Protein AF-B0S3W9-F1 (afdb_monomer_lite)

Sequence (80 aa):
MSKLNKSYFQTLKGKNVVFKEVKFGEDISVQIVKNFPDFKVQVLKSRSFIKDTIKVKFVEHFPDV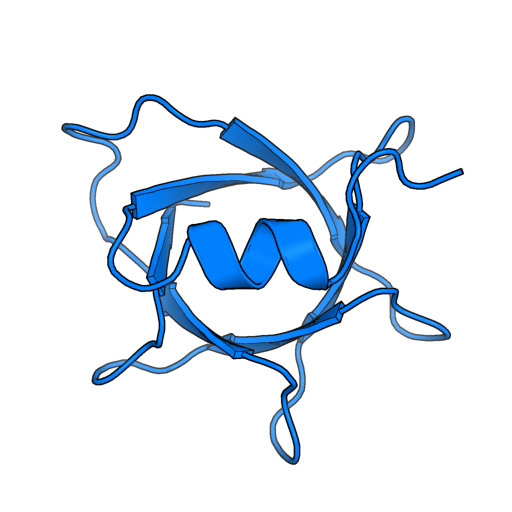KIQVVDNFGDFSIYI

pLDDT: mean 84.49, std 8.48, range [48.09, 92.94]

Radius of gyration: 11.67 Å; chains: 1; bounding box: 29×25×28 Å

Foldseek 3Di:
DQLDAPVVVLVQFAHEEEEAEDPDDFNFEEEEDPPDFPWEEEEDPDPPPHDHYGYYYYDPPDGRGYYYYDNDDTSHYYYD

InterPro domains:
  IPR046148 7(1) septoil knot domain [PF19647] (19-79)

Organism: Finegoldia magna (strain ATCC 29328 / DSM 20472 / WAL 2508) (NCBI:txid334413)

Secondary structure (DSSP, 8-state):
--S--HHHHHHTTT-EEEEEE-SSS-SEEEEE-SSS-SEEEEEPS--TT--EEEEEEE-SSS-SEEEEEESS--SEEEE-

Structure (mmCIF, N/CA/C/O backbone):
data_AF-B0S3W9-F1
#
_entry.id   AF-B0S3W9-F1
#
loop_
_atom_site.group_PDB
_atom_site.id
_atom_site.type_symbol
_atom_site.label_atom_id
_atom_site.label_alt_id
_atom_site.label_comp_id
_atom_site.label_asym_id
_atom_site.label_entity_id
_atom_site.label_seq_id
_atom_site.pdbx_PDB_ins_code
_atom_site.Cartn_x
_atom_site.Cartn_y
_atom_site.Cartn_z
_atom_site.occupancy
_atom_site.B_iso_or_equiv
_atom_site.auth_seq_id
_atom_site.auth_comp_id
_atom_site.auth_asym_id
_atom_site.auth_atom_id
_atom_site.pdbx_PDB_model_num
ATOM 1 N N . MET A 1 1 ? 14.848 -7.821 -6.946 1.00 48.09 1 MET A N 1
ATOM 2 C CA . MET A 1 1 ? 14.217 -8.653 -5.901 1.00 48.09 1 MET A CA 1
ATOM 3 C C . MET A 1 1 ? 13.492 -7.716 -4.958 1.00 48.09 1 MET A C 1
ATOM 5 O O . MET A 1 1 ? 14.167 -6.948 -4.280 1.00 48.09 1 MET A O 1
ATOM 9 N N . SER A 1 2 ? 12.158 -7.728 -4.975 1.00 51.75 2 SER A N 1
ATOM 10 C CA . SER A 1 2 ? 11.332 -7.057 -3.966 1.00 51.75 2 SER A CA 1
ATOM 11 C C . SER A 1 2 ? 11.802 -7.505 -2.581 1.00 51.75 2 SER A C 1
ATOM 13 O O . SER A 1 2 ? 11.894 -8.704 -2.314 1.00 51.75 2 SER A O 1
ATOM 15 N N . LYS A 1 3 ? 12.215 -6.559 -1.732 1.00 62.75 3 LYS A N 1
ATOM 16 C CA . LYS A 1 3 ? 12.767 -6.854 -0.398 1.00 62.75 3 LYS A CA 1
ATOM 17 C C . LYS A 1 3 ? 11.685 -7.260 0.604 1.00 62.75 3 LYS A C 1
ATOM 19 O O . LYS A 1 3 ? 12.004 -7.878 1.616 1.00 62.75 3 LYS A O 1
ATOM 24 N N . LEU A 1 4 ? 10.424 -6.924 0.332 1.00 71.44 4 LEU A N 1
ATOM 25 C CA . LEU A 1 4 ? 9.278 -7.234 1.182 1.00 71.44 4 LEU A CA 1
ATOM 26 C C . LEU A 1 4 ? 8.391 -8.293 0.520 1.00 71.44 4 LEU A C 1
ATOM 28 O O . LEU A 1 4 ? 8.191 -8.288 -0.691 1.00 71.44 4 LEU A O 1
ATOM 32 N N . ASN A 1 5 ? 7.852 -9.204 1.332 1.00 70.25 5 ASN A N 1
ATOM 33 C CA . ASN A 1 5 ? 7.012 -10.314 0.883 1.00 70.25 5 ASN A CA 1
ATOM 34 C C . ASN A 1 5 ? 5.565 -10.179 1.397 1.00 70.25 5 ASN A C 1
ATOM 36 O O . ASN A 1 5 ? 5.257 -9.334 2.242 1.00 70.25 5 ASN A O 1
ATOM 40 N N . LYS A 1 6 ? 4.672 -11.062 0.931 1.00 69.06 6 LYS A N 1
ATOM 41 C CA . LYS A 1 6 ? 3.264 -11.112 1.370 1.00 69.06 6 LYS A CA 1
ATOM 42 C C . LYS A 1 6 ? 3.095 -11.227 2.892 1.00 69.06 6 LYS A C 1
ATOM 44 O O . LYS A 1 6 ? 2.119 -10.717 3.433 1.00 69.06 6 LYS A O 1
ATOM 49 N N . SER A 1 7 ? 4.037 -11.865 3.592 1.00 75.62 7 SER A N 1
ATOM 50 C CA . SER A 1 7 ? 3.990 -12.009 5.053 1.00 75.62 7 SER A CA 1
ATOM 51 C C . SER A 1 7 ? 4.184 -10.674 5.768 1.00 75.62 7 SER A C 1
ATOM 53 O O . SER A 1 7 ? 3.536 -10.431 6.782 1.00 75.62 7 SER A O 1
ATOM 55 N N . TYR A 1 8 ? 5.027 -9.786 5.237 1.00 79.62 8 TYR A N 1
ATOM 56 C CA . TYR A 1 8 ? 5.199 -8.447 5.796 1.00 79.62 8 TYR A CA 1
ATOM 57 C C . TYR A 1 8 ? 3.885 -7.658 5.752 1.00 79.62 8 TYR A C 1
ATOM 59 O O . TYR A 1 8 ? 3.499 -7.045 6.743 1.00 79.62 8 TYR A O 1
ATOM 67 N N . PHE A 1 9 ? 3.135 -7.766 4.654 1.00 78.00 9 PHE A N 1
ATOM 68 C CA . PHE A 1 9 ? 1.837 -7.103 4.500 1.00 78.00 9 PHE A CA 1
ATOM 69 C C . PHE A 1 9 ? 0.778 -7.591 5.495 1.00 78.00 9 PHE A C 1
ATOM 71 O O . PHE A 1 9 ? -0.077 -6.809 5.904 1.00 78.00 9 PHE A O 1
ATOM 78 N N . GLN A 1 10 ? 0.867 -8.835 5.976 1.00 78.50 10 GLN A N 1
ATOM 79 C CA . GLN A 1 10 ? -0.001 -9.297 7.064 1.00 78.50 10 GLN A CA 1
ATOM 80 C C . GLN A 1 10 ? 0.274 -8.556 8.380 1.00 78.50 10 GLN A C 1
ATOM 82 O O . GLN A 1 10 ? -0.655 -8.299 9.139 1.00 78.50 10 GLN A O 1
ATOM 87 N N . THR A 1 11 ? 1.521 -8.150 8.636 1.00 82.06 11 THR A N 1
ATOM 88 C CA . THR A 1 11 ? 1.877 -7.372 9.839 1.00 82.06 11 THR A CA 1
ATOM 89 C C . THR A 1 11 ? 1.425 -5.911 9.775 1.00 82.06 11 THR A C 1
ATOM 91 O O . THR A 1 11 ? 1.441 -5.213 10.793 1.00 82.06 11 THR A O 1
ATOM 94 N N . LEU A 1 12 ? 1.029 -5.447 8.584 1.00 81.31 12 LEU A N 1
ATOM 95 C CA . LEU A 1 12 ? 0.477 -4.113 8.364 1.00 81.31 12 LEU A CA 1
ATOM 96 C C . LEU A 1 12 ? -1.019 -4.050 8.660 1.00 81.31 12 LEU A C 1
ATOM 98 O O . LEU A 1 12 ? -1.540 -2.946 8.783 1.00 81.31 12 LEU A O 1
ATOM 102 N N . LYS A 1 13 ? -1.706 -5.194 8.809 1.00 82.56 13 LYS A N 1
ATOM 103 C CA . LYS A 1 13 ? -3.130 -5.220 9.164 1.00 82.56 13 LYS A CA 1
ATOM 104 C C . LYS A 1 13 ? -3.381 -4.408 10.440 1.00 82.56 13 LYS A C 1
ATOM 106 O O . LYS A 1 13 ? -2.717 -4.611 11.454 1.00 82.56 13 LYS A O 1
ATOM 111 N N . GLY A 1 14 ? -4.320 -3.467 10.373 1.00 83.25 14 GLY A N 1
ATOM 112 C CA . GLY A 1 14 ? -4.650 -2.535 11.455 1.00 83.25 14 GLY A CA 1
ATOM 113 C C . GLY A 1 14 ? -3.649 -1.393 11.674 1.00 83.25 14 GLY A C 1
ATOM 114 O O . GLY A 1 14 ? -3.830 -0.610 12.604 1.00 83.25 14 GLY A O 1
ATOM 115 N N . LYS A 1 15 ? -2.603 -1.270 10.847 1.00 86.88 15 LYS A N 1
ATOM 116 C CA . LYS A 1 15 ? -1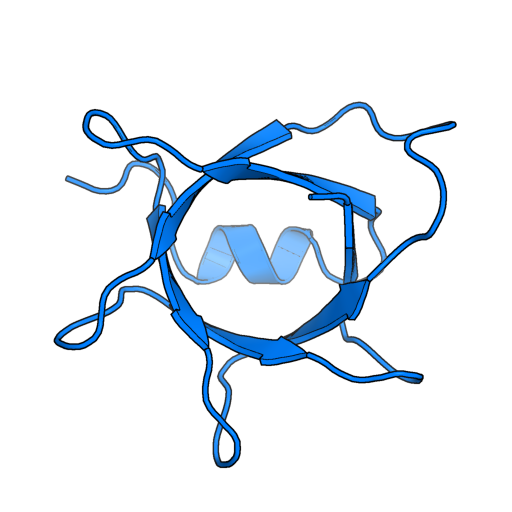.638 -0.161 10.893 1.00 86.88 15 LYS A CA 1
ATOM 117 C C . LYS A 1 15 ? -1.885 0.847 9.773 1.00 86.88 15 LYS A C 1
ATOM 119 O O . LYS A 1 15 ? -2.567 0.569 8.788 1.00 86.88 15 LYS A O 1
ATOM 124 N N . ASN A 1 16 ? -1.275 2.017 9.937 1.00 88.44 16 ASN A N 1
ATOM 125 C CA . ASN A 1 16 ? -1.249 3.070 8.933 1.00 88.44 16 ASN A CA 1
ATOM 126 C C . ASN A 1 16 ? 0.164 3.158 8.353 1.00 88.44 16 ASN A C 1
ATOM 128 O O . ASN A 1 16 ? 1.126 3.230 9.119 1.00 88.44 16 ASN A O 1
ATOM 132 N N . VAL A 1 17 ? 0.291 3.164 7.027 1.00 89.38 17 VAL A N 1
ATOM 133 C CA . VAL A 1 17 ? 1.584 3.230 6.322 1.00 89.38 17 VAL A CA 1
ATOM 134 C C . VAL A 1 17 ? 1.544 4.219 5.161 1.00 89.38 17 VAL A C 1
ATOM 136 O O . VAL A 1 17 ? 0.482 4.500 4.612 1.00 89.38 17 VAL A O 1
ATOM 139 N N . VAL A 1 18 ? 2.697 4.753 4.763 1.00 89.69 18 VAL A N 1
ATOM 140 C CA . VAL A 1 18 ? 2.822 5.588 3.560 1.0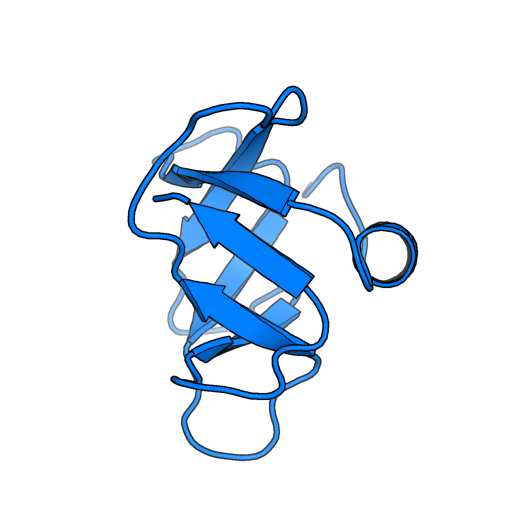0 89.69 18 VAL A CA 1
ATOM 141 C C . VAL A 1 18 ? 3.258 4.729 2.382 1.00 89.69 18 VAL A C 1
ATOM 143 O O . VAL A 1 18 ? 4.254 4.013 2.473 1.00 89.69 18 VAL A O 1
ATOM 146 N N . PHE A 1 19 ? 2.556 4.832 1.259 1.00 90.50 19 PHE A N 1
ATOM 147 C CA . PHE A 1 19 ? 2.961 4.250 -0.013 1.00 90.50 19 PHE A CA 1
ATOM 148 C C . PHE A 1 19 ? 3.678 5.308 -0.837 1.00 90.50 19 PHE A C 1
ATOM 150 O O . PHE A 1 19 ? 3.104 6.322 -1.217 1.00 90.50 19 PHE A O 1
ATOM 157 N N . LYS A 1 20 ? 4.956 5.066 -1.112 1.00 89.94 20 LYS A N 1
ATOM 158 C CA . LYS A 1 20 ? 5.772 5.933 -1.954 1.00 89.94 20 LYS A CA 1
ATOM 159 C C . LYS A 1 20 ? 5.992 5.261 -3.298 1.00 89.94 20 LYS A C 1
ATOM 161 O O . LYS A 1 20 ? 6.733 4.284 -3.373 1.00 89.94 20 LYS A O 1
ATOM 166 N N . GLU A 1 21 ? 5.386 5.796 -4.349 1.00 90.38 21 GLU A N 1
ATOM 167 C CA . GLU A 1 21 ? 5.616 5.299 -5.702 1.00 90.38 21 GLU A CA 1
ATOM 168 C C . GLU A 1 21 ? 7.066 5.560 -6.145 1.00 90.38 21 GLU A C 1
ATOM 170 O O . GLU A 1 21 ? 7.597 6.665 -5.982 1.00 90.38 21 GLU A O 1
ATOM 175 N N . VAL A 1 22 ? 7.728 4.539 -6.693 1.00 88.25 22 VAL A N 1
ATOM 176 C CA . VAL A 1 22 ? 9.087 4.642 -7.242 1.00 88.25 22 VAL A CA 1
ATOM 177 C C . VAL A 1 22 ? 9.199 3.961 -8.606 1.00 88.25 22 VAL A C 1
ATOM 179 O O . VAL A 1 22 ? 8.551 2.954 -8.873 1.00 88.25 22 VAL A O 1
ATOM 182 N N . LYS A 1 23 ? 10.077 4.492 -9.471 1.00 83.06 23 LYS A N 1
ATOM 183 C CA . LYS A 1 23 ? 10.374 3.897 -10.790 1.00 83.06 23 LYS A CA 1
ATOM 184 C C . LYS A 1 23 ? 11.339 2.706 -10.705 1.00 83.06 23 LYS A C 1
ATOM 186 O O . LYS A 1 23 ? 11.217 1.762 -11.483 1.00 83.06 23 LYS A O 1
ATOM 191 N N . PHE A 1 24 ? 12.282 2.761 -9.762 1.00 80.44 24 PHE A N 1
ATOM 192 C CA . PHE A 1 24 ? 13.305 1.740 -9.533 1.00 80.44 24 PHE A CA 1
ATOM 193 C C . PHE A 1 24 ? 13.622 1.619 -8.040 1.00 80.44 24 PHE A C 1
ATOM 195 O O . PH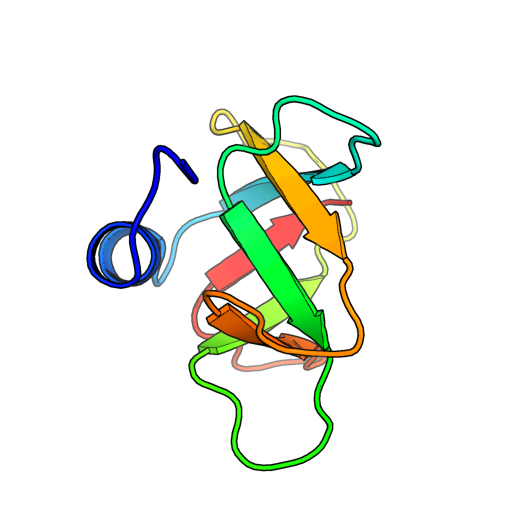E A 1 24 ? 13.622 2.623 -7.322 1.00 80.44 24 PHE A O 1
ATOM 202 N N . GLY A 1 25 ? 13.952 0.406 -7.594 1.00 82.56 25 GLY A N 1
ATOM 203 C CA . GLY A 1 25 ? 14.304 0.145 -6.196 1.00 82.56 25 GLY A CA 1
ATOM 204 C C . GLY A 1 25 ? 13.078 0.096 -5.288 1.00 82.56 25 GLY A C 1
ATOM 205 O O . GLY A 1 25 ? 13.139 0.541 -4.140 1.00 82.56 25 GLY A O 1
ATOM 206 N N . GLU A 1 26 ? 11.968 -0.387 -5.836 1.00 86.88 26 GLU A N 1
ATOM 207 C CA . GLU A 1 26 ? 10.766 -0.736 -5.105 1.00 86.88 26 GLU A CA 1
ATOM 208 C C . GLU A 1 26 ? 11.055 -1.806 -4.056 1.00 86.88 26 GLU A C 1
ATOM 210 O O . GLU A 1 26 ? 11.844 -2.731 -4.266 1.00 86.88 26 GLU A O 1
ATOM 215 N N . ASP A 1 27 ? 10.399 -1.671 -2.910 1.00 86.31 27 ASP A N 1
ATOM 216 C CA . ASP A 1 27 ? 10.423 -2.714 -1.898 1.00 86.31 27 ASP A CA 1
ATOM 217 C C . ASP A 1 27 ? 9.452 -3.838 -2.285 1.00 86.31 27 ASP A C 1
ATOM 219 O O . ASP A 1 27 ? 9.706 -4.996 -1.944 1.00 86.31 27 ASP A O 1
ATOM 223 N N . ILE A 1 28 ? 8.377 -3.501 -3.016 1.00 88.19 28 ILE A N 1
ATOM 224 C CA . ILE A 1 28 ? 7.362 -4.440 -3.500 1.00 88.19 28 ILE A CA 1
ATOM 225 C C . ILE A 1 28 ? 6.586 -3.933 -4.727 1.00 88.19 28 ILE A C 1
ATOM 227 O O . ILE A 1 28 ? 6.304 -2.736 -4.863 1.00 88.19 28 ILE A O 1
ATOM 231 N N . SER A 1 29 ? 6.186 -4.868 -5.591 1.00 89.19 29 SER A N 1
ATOM 232 C CA . SER A 1 29 ? 5.334 -4.610 -6.755 1.00 89.19 29 SER A CA 1
ATOM 233 C C . SER A 1 29 ? 3.858 -4.815 -6.412 1.00 89.19 29 SER A C 1
ATOM 235 O O . SER A 1 29 ? 3.461 -5.880 -5.934 1.00 89.19 29 SER A O 1
ATOM 237 N N . VAL A 1 30 ? 3.027 -3.812 -6.683 1.00 90.06 30 VAL A N 1
ATOM 238 C CA . VAL A 1 30 ? 1.611 -3.784 -6.301 1.00 90.06 30 VAL A CA 1
ATOM 239 C C . VAL A 1 30 ? 0.725 -3.640 -7.534 1.00 90.06 30 VAL A C 1
ATOM 241 O O . VAL A 1 30 ? 1.009 -2.843 -8.422 1.00 90.06 30 VAL A O 1
ATOM 244 N N . GLN A 1 31 ? -0.384 -4.373 -7.573 1.00 92.19 31 GLN A N 1
ATOM 245 C CA . GLN A 1 31 ? -1.437 -4.186 -8.572 1.00 92.19 31 GLN A CA 1
ATOM 246 C C . GLN A 1 31 ? -2.745 -3.800 -7.891 1.00 92.19 31 GLN A C 1
ATOM 248 O O . GLN A 1 31 ? -3.163 -4.445 -6.929 1.00 92.19 31 GLN A O 1
ATOM 253 N N . ILE A 1 32 ? -3.418 -2.782 -8.423 1.00 91.06 32 ILE A N 1
ATOM 254 C CA . ILE A 1 32 ? -4.768 -2.419 -7.993 1.00 91.06 32 ILE A CA 1
ATOM 255 C C . ILE A 1 32 ? -5.764 -3.269 -8.783 1.00 91.06 32 ILE A C 1
ATOM 257 O O . ILE A 1 32 ? -5.781 -3.237 -10.012 1.00 91.06 32 ILE A O 1
ATOM 261 N N . VAL A 1 33 ? -6.596 -4.033 -8.079 1.00 91.88 33 VAL A N 1
ATOM 262 C CA . VAL A 1 33 ? -7.623 -4.893 -8.679 1.00 91.88 33 VAL A CA 1
ATOM 263 C C . VAL A 1 33 ? -9.001 -4.565 -8.116 1.00 91.88 33 VAL A C 1
ATOM 265 O O . VAL A 1 33 ? -9.139 -4.164 -6.961 1.00 91.88 33 VAL A O 1
ATOM 268 N N . LYS A 1 34 ? -10.043 -4.760 -8.932 1.00 88.25 34 LYS A N 1
ATOM 269 C CA . LYS A 1 34 ? -11.438 -4.648 -8.472 1.00 88.25 34 LYS A CA 1
ATOM 270 C C . LYS A 1 34 ? -11.919 -5.904 -7.747 1.00 88.25 34 LYS A C 1
ATOM 272 O O . LYS A 1 34 ? -12.621 -5.791 -6.749 1.00 88.25 34 LYS A O 1
ATOM 277 N N . ASN A 1 35 ? -11.527 -7.084 -8.230 1.00 88.44 35 ASN A N 1
ATOM 278 C CA . ASN A 1 35 ? -11.991 -8.368 -7.709 1.00 88.44 35 ASN A CA 1
ATOM 279 C C . ASN A 1 35 ? -10.797 -9.249 -7.321 1.00 88.44 35 ASN A C 1
ATOM 281 O O . ASN A 1 35 ? -9.758 -9.207 -7.978 1.00 88.44 35 ASN A O 1
ATOM 285 N N . PHE A 1 36 ? -10.984 -10.068 -6.280 1.00 87.38 36 PHE A N 1
ATOM 286 C CA . PHE A 1 36 ? -9.978 -10.984 -5.720 1.00 87.38 36 PHE A CA 1
ATOM 287 C C . PHE A 1 36 ? -8.647 -10.315 -5.316 1.00 87.38 36 PHE A C 1
ATOM 289 O O . PHE A 1 36 ? -7.581 -10.753 -5.761 1.00 87.38 36 PHE A O 1
ATOM 296 N N . PRO A 1 37 ? -8.673 -9.250 -4.492 1.00 91.06 37 PRO A N 1
ATOM 297 C CA . PRO A 1 37 ? -7.442 -8.726 -3.909 1.00 91.06 37 PRO A CA 1
ATOM 298 C C . PRO A 1 37 ? -6.861 -9.692 -2.869 1.00 91.06 37 PRO A C 1
ATOM 300 O O . PRO A 1 37 ? -7.599 -10.435 -2.223 1.00 91.06 37 PRO A O 1
ATOM 303 N N . ASP A 1 38 ? -5.547 -9.622 -2.655 1.00 89.88 38 ASP A N 1
ATOM 304 C CA . ASP A 1 38 ? -4.911 -10.236 -1.485 1.00 89.88 38 ASP A CA 1
ATOM 305 C C . ASP A 1 38 ? -5.224 -9.418 -0.214 1.00 89.88 38 ASP A C 1
ATOM 307 O O . ASP A 1 38 ? -5.435 -9.989 0.855 1.00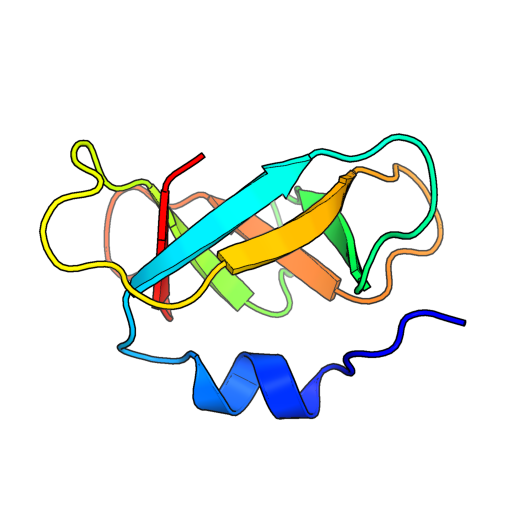 89.88 38 ASP A O 1
ATOM 311 N N . PHE A 1 39 ? -5.272 -8.083 -0.330 1.00 90.12 39 PHE A N 1
ATOM 312 C CA . PHE A 1 39 ? -5.547 -7.171 0.786 1.00 90.12 39 PHE A CA 1
ATOM 313 C C . PHE A 1 39 ? -6.451 -6.008 0.380 1.00 90.12 39 PHE A C 1
ATOM 315 O O . PHE A 1 39 ? -6.338 -5.460 -0.720 1.00 90.12 39 PHE A O 1
ATOM 322 N N . LYS A 1 40 ? -7.313 -5.569 1.294 1.00 92.00 40 LYS A N 1
ATOM 323 C CA . LYS A 1 40 ? -8.084 -4.333 1.142 1.00 92.00 40 LYS A CA 1
ATOM 324 C C . LYS A 1 40 ? -7.353 -3.194 1.830 1.00 92.00 40 LYS A C 1
ATOM 326 O O . LYS A 1 40 ? -6.919 -3.336 2.968 1.00 92.00 40 LYS A O 1
ATOM 331 N N . VAL A 1 41 ? -7.240 -2.057 1.163 1.00 91.38 41 VAL A N 1
ATOM 332 C CA . VAL A 1 41 ? -6.570 -0.878 1.709 1.00 91.38 41 VAL A CA 1
ATOM 333 C C . VAL A 1 41 ? -7.522 0.298 1.755 1.00 91.38 41 VAL A C 1
ATOM 335 O O . VAL A 1 41 ? -8.291 0.522 0.821 1.00 91.38 41 VAL A O 1
ATOM 338 N N . GLN A 1 42 ? -7.454 1.056 2.840 1.00 90.88 42 GLN A N 1
ATOM 339 C CA . GLN A 1 42 ? -8.209 2.291 2.992 1.00 90.88 42 GLN A CA 1
ATOM 340 C C . GLN A 1 42 ? -7.284 3.487 2.792 1.00 90.88 42 GLN A C 1
ATOM 342 O O . GLN A 1 42 ? -6.219 3.552 3.400 1.00 90.88 42 GLN A O 1
ATOM 347 N N . VAL A 1 43 ? -7.678 4.447 1.959 1.00 88.81 43 VAL A N 1
ATOM 348 C CA . VAL A 1 43 ? -6.871 5.654 1.740 1.00 88.81 43 VAL A CA 1
ATOM 349 C C . VAL A 1 43 ? -7.161 6.671 2.840 1.00 88.81 43 VAL A C 1
ATOM 351 O O . VAL A 1 43 ? -8.296 7.109 3.026 1.00 88.81 43 VAL A O 1
ATOM 354 N N . LEU A 1 44 ? -6.122 7.061 3.573 1.00 87.25 44 LEU A N 1
ATOM 355 C CA . LEU A 1 44 ? -6.198 8.111 4.578 1.00 87.25 44 LEU A CA 1
ATOM 356 C C . LEU A 1 44 ? -6.086 9.488 3.934 1.00 87.25 44 LEU A C 1
ATOM 358 O O . LEU A 1 44 ? -5.290 9.716 3.030 1.00 87.25 44 LEU A O 1
ATOM 362 N N . LYS A 1 45 ? -6.835 10.444 4.485 1.00 83.88 45 LYS A N 1
ATOM 363 C CA . LYS A 1 45 ? -6.775 11.854 4.072 1.00 83.88 45 LYS A CA 1
ATOM 364 C C . LYS A 1 45 ? -5.575 12.605 4.656 1.00 83.88 45 LYS A C 1
ATOM 366 O O . LYS A 1 45 ? -5.234 13.675 4.166 1.00 83.88 45 LYS A O 1
ATOM 371 N N . SER A 1 46 ? -4.948 12.075 5.708 1.00 80.00 46 SER A N 1
ATOM 372 C CA . SER A 1 46 ? -3.831 12.722 6.400 1.00 80.00 46 SER A CA 1
ATOM 373 C C . SER A 1 46 ? -2.696 11.745 6.682 1.00 80.00 46 SER A C 1
ATOM 375 O O . SER A 1 46 ? -2.932 10.592 7.042 1.00 80.00 46 SER A O 1
ATOM 377 N N . ARG A 1 47 ? -1.462 12.246 6.563 1.00 79.75 47 ARG A N 1
ATOM 378 C CA . ARG A 1 47 ? -0.225 11.547 6.937 1.00 79.75 47 ARG A CA 1
ATOM 379 C C . ARG A 1 47 ? 0.043 11.581 8.447 1.00 79.75 47 ARG A C 1
ATOM 381 O O . ARG A 1 47 ? 0.960 10.913 8.923 1.00 79.75 47 ARG A O 1
ATOM 388 N N . SER A 1 48 ? -0.703 12.382 9.210 1.00 69.94 48 SER A N 1
ATOM 389 C CA . SER A 1 48 ? -0.481 12.522 10.650 1.00 69.94 48 SER A CA 1
ATOM 390 C C . SER A 1 48 ? -0.459 11.146 11.327 1.00 69.94 48 SER A C 1
ATOM 392 O O . SER A 1 48 ? -1.344 10.326 11.103 1.00 69.94 48 SER A O 1
ATOM 394 N N . PHE A 1 49 ? 0.564 10.912 12.156 1.00 65.88 49 PHE A N 1
ATOM 395 C CA . PHE A 1 49 ? 0.784 9.674 12.922 1.00 65.88 49 PHE A CA 1
ATOM 396 C C . PHE A 1 49 ? 1.247 8.440 12.128 1.00 65.88 49 PHE A C 1
ATOM 398 O O . PHE A 1 49 ? 1.235 7.334 12.666 1.00 65.88 49 PHE A O 1
ATOM 405 N N . ILE A 1 50 ? 1.731 8.612 10.894 1.00 80.62 50 ILE A N 1
ATOM 406 C CA . ILE A 1 50 ? 2.325 7.524 10.107 1.00 80.62 50 ILE A CA 1
ATOM 407 C C . ILE A 1 50 ? 3.854 7.602 10.168 1.00 80.62 50 ILE A C 1
ATOM 409 O O . ILE A 1 50 ? 4.444 8.602 9.761 1.00 80.62 50 ILE A O 1
ATOM 413 N N . LYS A 1 51 ? 4.502 6.548 10.677 1.00 75.88 51 LYS A N 1
ATOM 414 C CA . LYS A 1 51 ? 5.974 6.443 10.741 1.00 75.88 51 LYS A CA 1
ATOM 415 C C . LYS A 1 51 ? 6.556 5.554 9.645 1.00 75.88 51 LYS A C 1
ATOM 417 O O . LYS A 1 51 ? 7.654 5.818 9.163 1.00 75.88 51 LYS A O 1
ATOM 422 N N . ASP A 1 52 ? 5.810 4.536 9.233 1.00 84.19 52 ASP A N 1
ATOM 423 C CA . ASP A 1 52 ? 6.281 3.541 8.280 1.00 84.19 52 ASP A CA 1
ATOM 424 C C . ASP A 1 52 ? 6.026 3.999 6.841 1.00 84.19 52 ASP A C 1
ATOM 426 O O . ASP A 1 52 ? 4.924 4.419 6.487 1.00 84.19 52 ASP A O 1
ATOM 430 N N . THR A 1 53 ? 7.059 3.923 6.003 1.00 86.56 53 THR A N 1
ATOM 431 C CA . THR A 1 53 ? 6.986 4.233 4.569 1.00 86.56 53 THR A CA 1
ATOM 432 C C . THR A 1 53 ? 7.464 3.033 3.771 1.00 86.56 53 THR A C 1
ATOM 434 O O . THR A 1 53 ? 8.544 2.509 4.031 1.00 86.56 53 THR A O 1
ATOM 437 N N . ILE A 1 54 ? 6.682 2.633 2.775 1.00 87.31 54 ILE A N 1
ATOM 438 C CA . ILE A 1 54 ? 6.953 1.496 1.898 1.00 87.31 54 ILE A CA 1
ATOM 439 C C . ILE A 1 54 ? 7.098 2.025 0.478 1.00 87.31 54 ILE A C 1
ATOM 441 O O . ILE A 1 54 ? 6.221 2.746 -0.010 1.00 87.31 54 ILE A O 1
ATOM 445 N N . LYS A 1 55 ? 8.193 1.676 -0.202 1.00 90.25 55 LYS A N 1
ATOM 446 C CA . LYS A 1 55 ? 8.342 2.003 -1.620 1.00 90.25 55 LYS A CA 1
ATOM 447 C C . LYS A 1 55 ? 7.599 0.970 -2.444 1.00 90.25 55 LYS A C 1
ATOM 449 O O . LYS A 1 55 ? 7.947 -0.210 -2.435 1.00 90.25 55 LYS A O 1
ATOM 454 N N . VAL A 1 56 ? 6.595 1.425 -3.171 1.00 90.56 56 VAL A N 1
ATOM 455 C CA . VAL A 1 56 ? 5.758 0.577 -4.012 1.00 90.56 56 VAL A CA 1
ATOM 456 C C . VAL A 1 56 ? 5.980 0.918 -5.474 1.00 90.56 56 VAL A C 1
ATOM 458 O O . VAL A 1 56 ? 6.277 2.060 -5.826 1.00 90.56 56 VAL A O 1
ATOM 461 N N . LYS A 1 57 ? 5.811 -0.077 -6.334 1.00 91.12 57 LYS A N 1
ATOM 462 C CA . LYS A 1 57 ? 5.733 0.121 -7.777 1.00 91.12 57 LYS A CA 1
ATOM 463 C C . LYS A 1 57 ? 4.435 -0.463 -8.285 1.00 91.12 57 LYS A C 1
ATOM 465 O O . LYS A 1 57 ? 4.165 -1.640 -8.054 1.00 91.12 57 LYS A O 1
ATOM 470 N N . PHE A 1 58 ? 3.649 0.352 -8.974 1.00 90.06 58 PHE A N 1
ATOM 471 C CA . PHE A 1 58 ? 2.421 -0.122 -9.588 1.00 90.06 58 PHE A CA 1
ATOM 472 C C . PHE A 1 58 ? 2.743 -0.839 -10.897 1.00 90.06 58 PHE A C 1
ATOM 474 O O . PHE A 1 58 ? 3.428 -0.295 -11.763 1.00 90.06 58 PHE A O 1
ATOM 481 N N . VAL A 1 59 ? 2.290 -2.085 -11.016 1.00 89.81 59 VAL A N 1
ATOM 482 C CA . VAL A 1 59 ? 2.500 -2.922 -12.203 1.00 89.81 59 VAL A CA 1
ATOM 483 C C . VAL A 1 59 ? 1.179 -3.519 -12.674 1.00 89.81 59 VAL A C 1
ATOM 485 O O . VAL A 1 59 ? 0.303 -3.842 -11.872 1.00 89.81 59 VAL A O 1
ATOM 488 N N . GLU A 1 60 ? 1.040 -3.687 -13.988 1.00 86.44 60 GLU A N 1
ATOM 489 C CA . GLU A 1 60 ? -0.157 -4.287 -14.594 1.00 86.44 60 GLU A CA 1
ATOM 490 C C . GLU A 1 60 ? -0.088 -5.818 -14.651 1.00 86.44 60 GLU A C 1
ATOM 492 O O . GLU A 1 60 ? -1.113 -6.497 -14.584 1.00 86.44 60 GLU A O 1
ATOM 497 N N . HIS A 1 61 ? 1.120 -6.379 -14.726 1.00 86.12 61 HIS A N 1
ATOM 498 C CA . HIS A 1 61 ? 1.345 -7.816 -14.854 1.00 86.12 61 HIS A CA 1
ATOM 499 C C . HIS A 1 61 ? 2.368 -8.305 -13.828 1.00 86.12 61 HIS A C 1
ATOM 501 O O . HIS A 1 61 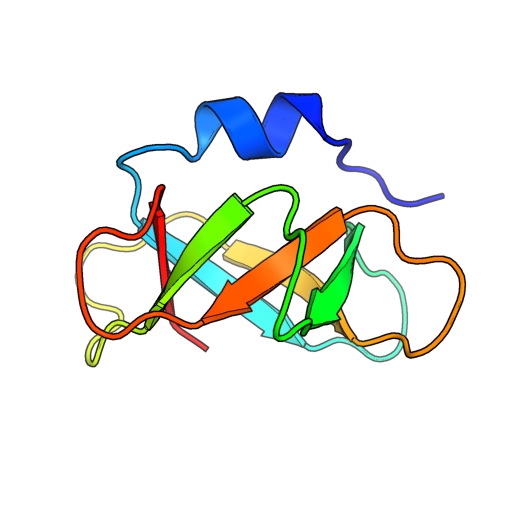? 3.334 -7.608 -13.527 1.00 86.12 61 HIS A O 1
ATOM 507 N N . PHE A 1 62 ? 2.143 -9.520 -13.316 1.00 84.12 62 PHE A N 1
ATOM 508 C CA . PHE A 1 62 ? 2.990 -10.196 -12.322 1.00 84.12 62 PHE A CA 1
ATOM 509 C C . PHE A 1 62 ? 3.308 -9.360 -11.065 1.00 84.12 62 PHE A C 1
ATOM 511 O O . PHE A 1 62 ? 4.477 -9.214 -10.708 1.00 84.12 62 PHE A O 1
ATOM 518 N N . PRO A 1 63 ? 2.299 -8.806 -10.366 1.00 89.25 63 PRO A N 1
ATOM 519 C CA . PRO A 1 63 ? 2.549 -8.154 -9.086 1.00 89.25 63 PRO A CA 1
ATOM 520 C C . PRO A 1 63 ? 2.943 -9.163 -8.007 1.00 89.25 63 PRO A C 1
ATOM 522 O O . PRO A 1 63 ? 2.516 -10.321 -8.027 1.00 89.25 63 PRO A O 1
ATOM 525 N N . ASP A 1 64 ? 3.656 -8.680 -6.994 1.00 87.56 64 ASP A N 1
ATOM 526 C CA . ASP A 1 64 ? 3.886 -9.439 -5.767 1.00 87.56 64 ASP A CA 1
ATOM 527 C C . ASP A 1 64 ? 2.608 -9.481 -4.912 1.00 87.56 64 ASP A C 1
ATOM 529 O O . ASP A 1 64 ? 2.300 -10.500 -4.288 1.00 87.56 64 ASP A O 1
ATOM 533 N N . VAL A 1 65 ? 1.848 -8.377 -4.881 1.00 89.19 65 VAL A N 1
ATOM 534 C CA . VAL A 1 65 ? 0.631 -8.211 -4.069 1.00 89.19 65 VAL A CA 1
ATOM 535 C C . VAL A 1 65 ? -0.475 -7.516 -4.860 1.00 89.19 65 VAL A C 1
ATOM 537 O O . VAL A 1 65 ? -0.246 -6.493 -5.508 1.00 89.19 65 VAL A O 1
ATOM 540 N N . LYS A 1 66 ? -1.706 -8.025 -4.749 1.00 91.81 66 LYS A N 1
ATOM 541 C CA . LYS A 1 66 ? -2.909 -7.361 -5.259 1.00 91.81 66 LYS A CA 1
ATOM 542 C C . LYS A 1 66 ? -3.636 -6.635 -4.137 1.00 91.81 66 LYS A C 1
ATOM 544 O O . LYS A 1 66 ? -4.004 -7.248 -3.135 1.00 91.81 66 LYS A O 1
ATOM 549 N N . ILE A 1 67 ? -3.890 -5.348 -4.327 1.00 92.12 67 ILE A N 1
ATOM 550 C CA . ILE A 1 67 ? -4.668 -4.537 -3.392 1.00 92.12 67 ILE A CA 1
ATOM 551 C C . ILE A 1 67 ? -5.982 -4.087 -4.017 1.00 92.12 67 ILE A C 1
ATOM 553 O O . ILE A 1 67 ? -6.066 -3.842 -5.221 1.00 92.12 67 ILE A O 1
ATOM 557 N N . GLN A 1 68 ? -6.999 -3.925 -3.182 1.00 92.94 68 GLN A N 1
ATOM 558 C CA . GLN A 1 68 ? -8.233 -3.236 -3.542 1.00 92.94 68 GLN A CA 1
ATOM 559 C C . GLN A 1 68 ? -8.388 -2.008 -2.657 1.00 92.94 68 GLN A C 1
ATOM 561 O O . GLN A 1 68 ? -8.364 -2.122 -1.432 1.00 92.94 68 GLN A O 1
ATOM 566 N N . VAL A 1 69 ? -8.582 -0.846 -3.276 1.00 91.06 69 VAL A N 1
ATOM 567 C CA . VAL A 1 69 ? -8.919 0.378 -2.548 1.00 91.06 69 VAL A CA 1
ATOM 568 C C . VAL A 1 69 ? -10.393 0.321 -2.156 1.00 91.06 69 VAL A C 1
ATOM 570 O O . VAL A 1 69 ? -11.253 0.096 -3.009 1.00 91.06 69 VAL A O 1
ATOM 573 N N . VAL A 1 70 ? -10.673 0.494 -0.867 1.00 90.12 70 VAL A N 1
ATOM 574 C CA . VAL A 1 70 ? -12.027 0.521 -0.307 1.00 90.12 70 VAL A CA 1
ATOM 575 C C . VAL A 1 70 ? -12.227 1.778 0.531 1.00 90.12 70 VAL A C 1
ATOM 577 O O . VAL A 1 70 ? -11.295 2.257 1.177 1.00 90.12 70 VAL A O 1
ATOM 580 N N . ASP A 1 71 ? -13.455 2.295 0.548 1.00 85.50 71 ASP A N 1
ATOM 581 C CA . ASP A 1 71 ? -13.788 3.479 1.347 1.00 85.50 71 ASP A CA 1
ATOM 582 C C . ASP A 1 71 ? -13.813 3.173 2.850 1.00 85.50 71 ASP A C 1
ATOM 584 O O . ASP A 1 71 ? -13.374 3.989 3.657 1.00 85.50 71 ASP A O 1
ATOM 588 N N . ASN A 1 72 ? -14.281 1.976 3.223 1.00 81.50 72 ASN A N 1
ATOM 589 C CA . ASN A 1 72 ? -14.389 1.493 4.600 1.00 81.50 72 ASN A CA 1
ATOM 590 C C . ASN A 1 72 ? -14.026 0.001 4.689 1.00 81.50 72 ASN A C 1
ATOM 592 O O . ASN A 1 72 ? -14.152 -0.731 3.706 1.00 81.50 72 ASN A O 1
ATOM 596 N N . PHE A 1 73 ? -13.630 -0.453 5.885 1.00 81.44 73 PHE A N 1
ATOM 597 C CA . PHE A 1 73 ? -13.249 -1.847 6.179 1.00 81.44 73 PHE A CA 1
ATOM 598 C C . PHE A 1 73 ? -12.036 -2.356 5.378 1.00 81.44 73 PHE A C 1
ATOM 600 O O . PHE A 1 73 ? -12.008 -3.502 4.923 1.00 81.44 73 PHE A O 1
ATOM 607 N N . GLY A 1 74 ? -11.027 -1.500 5.197 1.00 85.69 74 GLY A N 1
ATOM 608 C CA . GLY A 1 74 ? -9.712 -1.946 4.739 1.00 85.69 74 GLY A CA 1
ATOM 609 C C . GLY A 1 74 ? -9.028 -2.812 5.800 1.00 85.69 74 GLY A C 1
ATOM 610 O O . GLY A 1 74 ? -9.218 -2.601 6.996 1.00 85.69 74 GLY A O 1
ATOM 611 N N . ASP A 1 75 ? -8.210 -3.773 5.373 1.00 87.94 75 ASP A N 1
ATOM 612 C CA . ASP A 1 75 ? -7.327 -4.525 6.267 1.00 87.94 75 ASP A CA 1
ATOM 613 C C . ASP A 1 75 ? -6.312 -3.596 6.948 1.00 87.94 75 ASP A C 1
ATOM 615 O O . ASP A 1 75 ? -5.924 -3.824 8.092 1.00 87.94 75 ASP A O 1
ATOM 619 N N . PHE A 1 76 ? -5.863 -2.559 6.241 1.00 88.44 76 PHE A N 1
ATOM 620 C CA . PHE A 1 76 ? -4.961 -1.530 6.744 1.00 88.44 76 PHE A CA 1
ATOM 621 C C . PHE A 1 76 ? -5.150 -0.221 5.989 1.00 88.44 76 PHE A C 1
ATOM 623 O O . PHE A 1 76 ? -5.748 -0.189 4.907 1.00 88.44 76 PHE A O 1
ATOM 630 N N . SER A 1 77 ? -4.619 0.858 6.553 1.00 89.38 77 SER A N 1
ATOM 631 C CA . SER A 1 77 ? -4.755 2.179 5.956 1.00 89.38 77 SER A CA 1
ATOM 632 C C . SER A 1 77 ? -3.452 2.614 5.303 1.00 89.38 77 SER A C 1
ATOM 634 O O . SER A 1 77 ? -2.363 2.448 5.858 1.00 89.38 77 SER A O 1
ATOM 636 N N . ILE A 1 78 ? -3.562 3.202 4.120 1.00 89.44 78 ILE A N 1
ATOM 637 C CA . ILE A 1 78 ? -2.437 3.737 3.368 1.00 89.44 78 ILE A CA 1
ATOM 638 C C . ILE A 1 78 ? -2.606 5.232 3.157 1.00 89.44 78 ILE A C 1
ATOM 640 O O . ILE A 1 78 ? -3.712 5.735 2.979 1.00 89.44 78 ILE A O 1
ATOM 644 N N . TYR A 1 79 ? -1.492 5.942 3.138 1.00 87.62 79 TYR A N 1
ATOM 645 C CA . TYR A 1 79 ? -1.413 7.310 2.655 1.00 87.62 79 TYR A CA 1
ATOM 646 C C . TYR A 1 79 ? -0.505 7.329 1.428 1.00 87.62 79 TYR A C 1
ATOM 648 O O . TYR A 1 79 ? 0.620 6.838 1.508 1.00 87.62 79 TYR A O 1
ATOM 656 N N . ILE A 1 80 ? -0.988 7.863 0.311 1.00 80.75 80 ILE A N 1
ATOM 657 C CA . ILE A 1 80 ? -0.203 8.084 -0.913 1.00 80.75 80 ILE A CA 1
ATOM 658 C C . ILE A 1 80 ? 0.200 9.557 -0.959 1.00 80.75 80 ILE A C 1
ATOM 660 O O . ILE A 1 80 ? -0.691 10.406 -0.743 1.00 80.75 80 ILE A O 1
#